Protein AF-A0A956BRS5-F1 (afdb_monomer)

pLDDT: mean 71.56, std 12.95, range [29.69, 87.5]

Mean predicted aligned error: 9.79 Å

Solvent-accessible surface area (backbone atoms only — not comparable to full-atom values): 7163 Å² total; per-residue (Å²): 57,69,38,59,48,20,31,73,18,66,62,52,74,45,74,56,54,104,68,84,83,77,91,55,53,52,46,76,49,80,50,80,46,80,27,51,0,24,36,7,65,61,34,29,14,3,28,9,30,34,45,33,44,35,31,86,61,16,36,22,38,36,58,29,36,39,41,29,33,13,6,33,7,63,56,22,38,13,6,30,20,72,25,32,40,39,27,4,40,37,13,37,38,52,20,42,38,38,35,23,13,2,37,16,37,24,31,15,5,32,9,44,38,39,38,36,27,6,63,75,32,61,48,44,77,77,38,52,79,46,57,33,32,5,50,30,50,77,48,85,41,54,20,52,52,36,50,82,44,81,41,65,52,56,75,86,76,76,86,78,126

Foldseek 3Di:
DEDLEFAAWDEDADDCAPPDDDDDQEAEDAEEAEFESAAHEHEEFGASEEYEAEDDHAEYEYAEEYAGEFYAYAHYETYEAPEYEFEGQQYEYNYEYHGETYAYQAEWYAYEEYETEYAAHATYHNHHYHWAFYAYRDHGHTYYTYYYHYYYNDDDDDPDD

Radius of gyration: 16.28 Å; Cα contacts (8 Å, |Δi|>4): 644; chains: 1; bounding box: 47×29×43 Å

Nearest PDB structures (foldseek):
  2ml1-assembly1_A  TM=1.793E-01  e=5.711E+00  Azotobacter vinelandii

Secondary structure (DSSP, 8-state):
--BSS--PPPPEEEE--SS-----SEEEE-SEEEEE---BSSS-PPP---EEEE-SSSEEEE-SEEEEEPPPBSSSPPPPB--EEEEESSEEE-SEEEEEPPPBSS-PPPB--EEEEESSS-EEE-S-EEEEPPPPSSS--PPPB--EEEEES--------

Sequence (161 aa):
GDGAIGGDGGAIVAPSGCSPSLVTTGIRVDGAIDIDGGDGTTGHGGDAGEFNLATLRGAASLAGSVTANGGASTSGTGGGFYGSVLMGTPATLSASVTASGGSSGADGGSADDVVVTSFGGSSTVTGTVTVTGGAGGTTPQNGSAGALRVDFGSTCIGSDR

Structure (mmCIF, N/CA/C/O backbone):
data_AF-A0A956BRS5-F1
#
_entry.id   AF-A0A956BRS5-F1
#
loop_
_atom_site.group_PDB
_atom_site.id
_atom_site.type_symbol
_atom_site.label_atom_id
_atom_site.label_alt_id
_atom_site.label_comp_id
_atom_site.label_asym_id
_atom_site.label_entity_id
_atom_site.label_seq_id
_atom_site.pdbx_PDB_ins_code
_atom_site.Cartn_x
_atom_site.Cartn_y
_atom_site.Cartn_z
_atom_site.occupancy
_atom_site.B_iso_or_equiv
_atom_site.auth_seq_id
_atom_site.auth_comp_id
_atom_site.auth_asym_id
_atom_site.auth_atom_id
_atom_site.pdbx_PDB_model_num
ATOM 1 N N . GLY A 1 1 ? -1.507 -2.592 -14.898 1.00 54.19 1 GLY A N 1
ATOM 2 C CA . GLY A 1 1 ? -1.678 -3.322 -16.174 1.00 54.19 1 GLY A CA 1
ATOM 3 C C . GLY A 1 1 ? -0.520 -3.009 -17.096 1.00 54.19 1 GLY A C 1
ATOM 4 O O . GLY A 1 1 ? -0.203 -1.839 -17.236 1.00 54.19 1 GLY A O 1
ATOM 5 N N . ASP A 1 2 ? 0.104 -4.018 -17.697 1.00 72.06 2 ASP A N 1
ATOM 6 C CA . ASP A 1 2 ? 1.426 -3.852 -18.323 1.00 72.06 2 ASP A CA 1
ATOM 7 C C . ASP A 1 2 ? 1.363 -3.313 -19.760 1.00 72.06 2 ASP A C 1
ATOM 9 O O . ASP A 1 2 ? 0.420 -3.592 -20.510 1.00 72.06 2 ASP A O 1
ATOM 13 N N . GLY A 1 3 ? 2.397 -2.584 -20.184 1.00 67.06 3 GLY A N 1
ATOM 14 C CA . GLY A 1 3 ? 2.481 -2.057 -21.543 1.00 67.06 3 GLY A CA 1
ATOM 15 C C . GLY A 1 3 ? 3.746 -1.257 -21.848 1.00 67.06 3 GLY A C 1
ATOM 16 O O . GLY A 1 3 ? 4.720 -1.247 -21.102 1.00 67.06 3 GLY A O 1
ATOM 17 N N . ALA A 1 4 ? 3.739 -0.542 -22.978 1.00 72.69 4 ALA A N 1
ATOM 18 C CA . ALA A 1 4 ? 4.809 0.410 -23.307 1.00 72.69 4 ALA A CA 1
ATOM 19 C C . ALA A 1 4 ? 4.913 1.541 -22.261 1.00 72.69 4 ALA A C 1
ATOM 21 O O . ALA A 1 4 ? 6.008 2.040 -21.974 1.00 72.69 4 ALA A O 1
ATOM 22 N N . ILE A 1 5 ? 3.757 1.892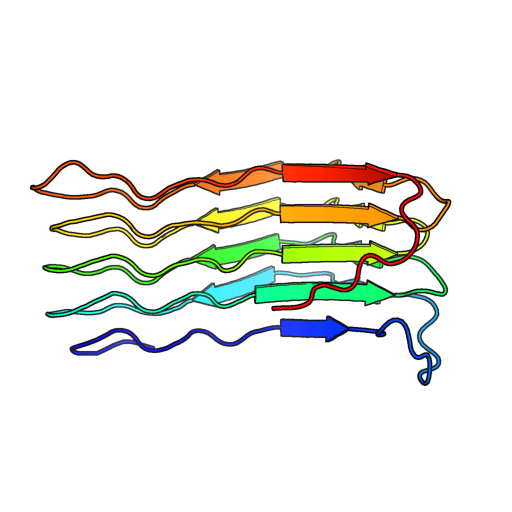 -21.692 1.00 67.81 5 ILE A N 1
ATOM 23 C CA . ILE A 1 5 ? 3.534 2.694 -20.491 1.00 67.81 5 ILE A CA 1
ATOM 24 C C . ILE A 1 5 ? 2.655 1.816 -19.587 1.00 67.81 5 ILE A C 1
ATOM 26 O O . ILE A 1 5 ? 1.690 1.233 -20.091 1.00 67.81 5 ILE A O 1
ATOM 30 N N . GLY A 1 6 ? 3.009 1.685 -18.309 1.00 63.34 6 GLY A N 1
ATOM 31 C CA . GLY A 1 6 ? 2.198 0.979 -17.320 1.00 63.34 6 GLY A CA 1
ATOM 32 C C . GLY A 1 6 ? 0.867 1.699 -17.101 1.00 63.34 6 GLY A C 1
ATOM 33 O O . GLY A 1 6 ? 0.791 2.923 -17.188 1.00 63.34 6 GLY A O 1
ATOM 34 N N . GLY A 1 7 ? -0.203 0.937 -16.908 1.00 56.28 7 GLY A N 1
ATOM 35 C CA . GLY A 1 7 ? -1.543 1.474 -16.665 1.00 56.28 7 GLY A CA 1
ATOM 36 C C . GLY A 1 7 ? -1.763 1.885 -15.211 1.00 56.28 7 GLY A C 1
ATOM 37 O O . GLY A 1 7 ? -0.941 1.620 -14.356 1.00 56.28 7 GLY A O 1
ATOM 38 N N . ASP A 1 8 ? -2.909 2.467 -14.892 1.00 59.47 8 ASP A N 1
ATOM 39 C CA . ASP A 1 8 ? -3.229 2.751 -13.493 1.00 59.47 8 ASP A CA 1
ATOM 40 C C . ASP A 1 8 ? -3.828 1.503 -12.826 1.00 59.47 8 ASP A C 1
ATOM 42 O O . ASP A 1 8 ? -4.747 0.858 -13.347 1.00 59.47 8 ASP A O 1
ATOM 46 N N . GLY A 1 9 ? -3.292 1.147 -11.667 1.00 58.00 9 GLY A N 1
ATOM 47 C CA . GLY A 1 9 ? -3.880 0.230 -10.704 1.00 58.00 9 GLY A CA 1
ATOM 48 C C . GLY A 1 9 ? -5.195 0.789 -10.157 1.00 58.00 9 GLY A C 1
ATOM 49 O O . GLY A 1 9 ? -5.422 1.999 -10.087 1.00 58.00 9 GLY A O 1
ATOM 50 N N . GLY A 1 10 ? -6.113 -0.107 -9.797 1.00 48.81 10 GLY A N 1
ATOM 51 C CA . GLY A 1 10 ? -7.414 0.285 -9.254 1.00 48.81 10 GLY A CA 1
ATOM 52 C C . GLY A 1 10 ? -7.306 0.856 -7.837 1.00 48.81 10 GLY A C 1
ATOM 53 O O . GLY A 1 10 ? -6.426 0.480 -7.076 1.00 48.81 10 GLY A O 1
ATOM 54 N N . ALA A 1 11 ? -8.248 1.714 -7.443 1.00 57.94 11 ALA A N 1
ATOM 55 C CA . ALA A 1 11 ? -8.382 2.148 -6.054 1.00 57.94 11 ALA A CA 1
ATOM 56 C C . ALA A 1 11 ? -9.479 1.343 -5.343 1.00 57.94 11 ALA A C 1
ATOM 58 O O . ALA A 1 11 ? -10.579 1.167 -5.875 1.00 57.94 11 ALA A O 1
ATOM 59 N N . ILE A 1 12 ? -9.210 0.897 -4.115 1.00 54.16 12 ILE A N 1
ATOM 60 C CA . ILE A 1 12 ? -10.249 0.374 -3.222 1.00 54.16 12 ILE A CA 1
ATOM 61 C C . ILE A 1 12 ? -10.591 1.491 -2.251 1.00 54.16 12 ILE A C 1
ATOM 63 O O . ILE A 1 12 ? -9.882 1.734 -1.276 1.00 54.16 12 ILE A O 1
ATOM 67 N N . VAL A 1 13 ? -11.697 2.172 -2.535 1.00 57.03 13 VAL A N 1
ATOM 68 C CA . VAL A 1 13 ? -12.198 3.265 -1.707 1.00 57.03 13 VAL A CA 1
ATOM 69 C C . VAL A 1 13 ? -13.521 2.826 -1.092 1.00 57.03 13 VAL A C 1
ATOM 71 O O . VAL A 1 13 ? -14.505 2.601 -1.796 1.00 57.03 13 VAL A O 1
ATOM 74 N N . ALA A 1 14 ? -13.563 2.738 0.233 1.00 54.47 14 ALA A N 1
ATOM 75 C CA . ALA A 1 14 ? -14.779 2.572 1.020 1.00 54.47 14 ALA A CA 1
ATOM 76 C C . ALA A 1 14 ? -14.991 3.812 1.911 1.00 54.47 14 ALA A C 1
ATOM 78 O O . ALA A 1 14 ? -14.792 3.729 3.128 1.00 54.47 14 ALA A O 1
ATOM 79 N N . PRO A 1 15 ? -15.361 4.979 1.338 1.00 53.28 15 PRO A N 1
ATOM 80 C CA . PRO A 1 15 ? -15.516 6.200 2.103 1.00 53.28 15 PRO A CA 1
ATOM 81 C C . PRO A 1 15 ? -16.955 6.332 2.619 1.00 53.28 15 PRO A C 1
ATOM 83 O O . PRO A 1 15 ? -17.904 6.420 1.840 1.00 53.28 15 PRO A O 1
ATOM 86 N N . SER A 1 16 ? -17.145 6.445 3.933 1.00 47.19 16 SER A N 1
ATOM 87 C CA . SER A 1 16 ? -18.299 7.177 4.462 1.00 47.19 16 SER A CA 1
ATOM 88 C C . SER A 1 16 ? -17.893 8.646 4.589 1.00 47.19 16 SER A C 1
ATOM 90 O O . SER A 1 16 ? -17.309 9.035 5.599 1.00 47.19 16 SER A O 1
ATOM 92 N N . GLY A 1 17 ? -18.109 9.455 3.549 1.00 45.53 17 GLY A N 1
ATOM 93 C CA . GLY A 1 17 ? -17.745 10.877 3.586 1.00 45.53 17 GLY A CA 1
ATOM 94 C C . GLY A 1 17 ? -18.347 11.619 4.790 1.00 45.53 17 GLY A C 1
ATOM 95 O O . GLY A 1 17 ? -19.321 11.165 5.394 1.00 45.53 17 GLY A O 1
ATOM 96 N N . CYS A 1 18 ? -17.832 12.814 5.101 1.00 44.16 18 CYS A N 1
ATOM 97 C CA . CYS A 1 18 ? -18.361 13.702 6.154 1.00 44.16 18 CYS A CA 1
ATOM 98 C C . CYS A 1 18 ? -19.748 14.314 5.806 1.00 44.16 18 CYS A C 1
ATOM 100 O O . CYS A 1 18 ? -20.167 15.307 6.391 1.00 44.16 18 CYS A O 1
ATOM 102 N N . SER A 1 19 ? -20.478 13.710 4.863 1.00 41.56 19 SER A N 1
ATOM 103 C CA . SER A 1 19 ? -21.911 13.891 4.614 1.00 41.56 19 SER A CA 1
ATOM 104 C C . SER A 1 19 ? -22.567 12.508 4.680 1.00 41.56 19 SER A C 1
ATOM 106 O O . SER A 1 19 ? -22.518 11.752 3.707 1.00 41.56 19 SER A O 1
ATOM 108 N N . PRO A 1 20 ? -23.116 12.106 5.839 1.00 38.66 20 PRO A N 1
ATOM 109 C CA . PRO A 1 20 ? -23.501 10.729 6.064 1.00 38.66 20 PRO A CA 1
ATOM 110 C C . PRO A 1 20 ? -24.831 10.434 5.377 1.00 38.66 20 PRO A C 1
ATOM 112 O O . PRO A 1 20 ? -25.893 10.855 5.826 1.00 38.66 20 PRO A O 1
ATOM 115 N N . SER A 1 21 ? -24.794 9.576 4.371 1.00 42.59 21 SER A N 1
ATOM 116 C CA . SER A 1 21 ? -25.827 8.557 4.269 1.00 42.59 21 SER A CA 1
ATOM 117 C C . SER A 1 21 ? -25.178 7.263 3.824 1.00 42.59 21 SER A C 1
ATOM 119 O O . SER A 1 21 ? -24.905 7.092 2.645 1.00 42.59 21 SER A O 1
ATOM 121 N N . LEU A 1 22 ? -24.856 6.406 4.799 1.00 39.38 22 LEU A N 1
ATOM 122 C CA . LEU A 1 22 ? -25.015 4.949 4.751 1.00 39.38 22 LEU A CA 1
ATOM 123 C C . LEU A 1 22 ? -24.712 4.344 6.136 1.00 39.38 22 LEU A C 1
ATOM 125 O O . LEU A 1 22 ? -24.038 4.924 6.990 1.00 39.38 22 LEU A O 1
ATOM 129 N N . VAL A 1 23 ? -25.340 3.207 6.395 1.00 50.88 23 VAL A N 1
ATOM 130 C CA . VAL A 1 23 ? -25.680 2.613 7.700 1.00 50.88 23 VAL A CA 1
ATOM 131 C C . VAL A 1 23 ? -24.528 1.762 8.266 1.00 50.88 23 VAL A C 1
ATOM 133 O O . VAL A 1 23 ? -24.730 0.885 9.098 1.00 50.88 23 VAL A O 1
ATOM 136 N N . THR A 1 24 ? -23.301 1.990 7.798 1.00 55.09 24 THR A N 1
ATOM 137 C CA . THR A 1 24 ? -22.161 1.125 8.105 1.00 55.09 24 THR A CA 1
ATOM 138 C C . THR A 1 24 ? -21.616 1.450 9.494 1.00 55.09 24 THR A C 1
ATOM 140 O O . THR A 1 24 ? -21.011 2.495 9.716 1.00 55.09 24 THR A O 1
ATOM 143 N N . THR A 1 25 ? -21.866 0.556 10.449 1.00 65.75 25 THR A N 1
ATOM 144 C CA . THR A 1 25 ? -21.417 0.652 11.850 1.00 65.75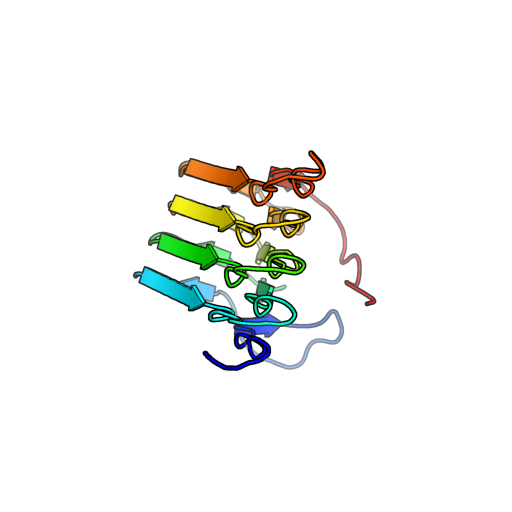 25 THR A CA 1
ATOM 145 C C . THR A 1 25 ? -20.024 0.056 12.070 1.00 65.75 25 THR A C 1
ATOM 147 O O . THR A 1 25 ? -19.568 -0.054 13.203 1.00 65.75 25 THR A O 1
ATOM 150 N N . GLY A 1 26 ? -19.344 -0.365 11.004 1.00 71.62 26 GLY A N 1
ATOM 151 C CA . GLY A 1 26 ? -17.978 -0.869 11.059 1.00 71.62 26 GLY A CA 1
ATOM 152 C C . GLY A 1 26 ? -17.519 -1.468 9.733 1.00 71.62 26 GLY A C 1
ATOM 153 O O . GLY A 1 26 ? -18.338 -1.931 8.941 1.00 71.62 26 GLY A O 1
ATOM 154 N N . ILE A 1 27 ? -16.210 -1.449 9.499 1.00 72.69 27 ILE A N 1
ATOM 155 C CA . ILE A 1 27 ? -15.556 -2.050 8.334 1.00 72.69 27 ILE A CA 1
ATOM 156 C C . ILE A 1 27 ? -14.505 -3.027 8.846 1.00 72.69 27 ILE A C 1
ATOM 158 O O . ILE A 1 27 ? -13.677 -2.684 9.693 1.00 72.69 27 ILE A O 1
ATOM 162 N N . ARG A 1 28 ? -14.540 -4.254 8.331 1.00 81.25 28 ARG A N 1
ATOM 163 C CA . ARG A 1 28 ? -13.533 -5.270 8.610 1.00 81.25 28 ARG A CA 1
ATOM 164 C C . ARG A 1 28 ? -13.031 -5.848 7.301 1.00 81.25 28 ARG A C 1
ATOM 166 O O . ARG A 1 28 ? -13.825 -6.340 6.505 1.00 81.25 28 ARG A O 1
ATOM 173 N N . VAL A 1 29 ? -11.721 -5.782 7.108 1.00 78.31 29 VAL A N 1
ATOM 174 C CA . VAL A 1 29 ? -11.029 -6.448 6.009 1.00 78.31 29 VAL A CA 1
ATOM 175 C C . VAL A 1 29 ? -10.117 -7.513 6.601 1.00 78.31 29 VAL A C 1
ATOM 177 O O . VAL A 1 29 ? -9.146 -7.220 7.305 1.00 78.31 29 VAL A O 1
ATOM 180 N N . ASP A 1 30 ? -10.471 -8.756 6.295 1.00 79.06 30 ASP A N 1
ATOM 181 C CA . ASP A 1 30 ? -9.689 -9.950 6.577 1.00 79.06 30 ASP A CA 1
ATOM 182 C C . ASP A 1 30 ? -9.234 -10.544 5.241 1.00 79.06 30 ASP A C 1
ATOM 184 O O . ASP A 1 30 ? -10.049 -10.728 4.337 1.00 79.06 30 ASP A O 1
ATOM 188 N N . GLY A 1 31 ? -7.944 -10.854 5.118 1.00 80.31 31 GLY A N 1
ATOM 189 C CA . GLY A 1 31 ? -7.369 -11.446 3.907 1.00 80.31 31 GLY A CA 1
ATOM 190 C C . GLY A 1 31 ? -6.313 -10.578 3.225 1.00 80.31 31 GLY A C 1
ATOM 191 O O . GLY A 1 31 ? -5.903 -9.544 3.749 1.00 80.31 31 GLY A O 1
ATOM 192 N N . ALA A 1 32 ? -5.836 -11.047 2.076 1.00 84.81 32 ALA A N 1
ATOM 193 C CA . ALA A 1 32 ? -4.808 -10.371 1.298 1.00 84.81 32 ALA A CA 1
ATOM 194 C C . ALA A 1 32 ? -5.443 -9.488 0.218 1.00 84.81 32 ALA A C 1
ATOM 196 O O . ALA A 1 32 ? -6.306 -9.944 -0.532 1.00 84.81 32 ALA A O 1
ATOM 197 N N . ILE A 1 33 ? -4.994 -8.240 0.147 1.00 78.75 33 ILE A N 1
ATOM 198 C CA . ILE A 1 33 ? -5.284 -7.294 -0.927 1.00 78.75 33 ILE A CA 1
ATOM 199 C C . ILE A 1 33 ? -3.968 -7.001 -1.632 1.00 78.75 33 ILE A C 1
ATOM 201 O O . ILE A 1 33 ? -2.984 -6.666 -0.974 1.00 78.75 33 ILE A O 1
ATOM 205 N N . ASP A 1 34 ? -3.976 -7.118 -2.953 1.00 81.88 34 ASP A N 1
ATOM 206 C CA . ASP A 1 34 ? -2.846 -6.788 -3.812 1.00 81.88 34 ASP A CA 1
ATOM 207 C C . ASP A 1 34 ? -3.304 -5.767 -4.853 1.00 81.88 34 ASP A C 1
ATOM 209 O O . ASP A 1 34 ? -4.344 -5.956 -5.495 1.00 81.88 34 ASP A O 1
ATOM 213 N N . ILE A 1 35 ? -2.570 -4.664 -4.959 1.00 76.00 35 ILE A N 1
ATOM 214 C CA . ILE A 1 35 ? -2.832 -3.586 -5.903 1.00 76.00 35 ILE A CA 1
ATOM 215 C C . ILE A 1 35 ? -1.549 -3.307 -6.674 1.00 76.00 35 ILE A C 1
ATOM 217 O O . ILE A 1 35 ? -0.537 -2.897 -6.108 1.00 76.00 35 ILE A O 1
ATOM 221 N N . ASP A 1 36 ? -1.613 -3.527 -7.979 1.00 78.44 36 ASP A N 1
ATOM 222 C CA . ASP A 1 36 ? -0.466 -3.427 -8.866 1.00 78.44 36 ASP A CA 1
ATOM 223 C C . ASP A 1 36 ? -0.744 -2.399 -9.963 1.00 78.44 36 ASP A C 1
ATOM 225 O O . ASP A 1 36 ? -1.726 -2.505 -10.711 1.00 78.44 36 ASP A O 1
ATOM 229 N N . GLY A 1 37 ? 0.127 -1.395 -10.049 1.00 75.94 37 GLY A N 1
ATOM 230 C CA . GLY A 1 37 ? 0.115 -0.436 -11.146 1.00 75.94 37 GLY A CA 1
ATOM 231 C C . GLY A 1 37 ? 0.504 -1.078 -12.482 1.00 75.94 37 GLY A C 1
ATOM 232 O O . GLY A 1 37 ? -0.025 -0.737 -13.534 1.00 75.94 37 GLY A O 1
ATOM 233 N N . GLY A 1 38 ? 1.307 -2.135 -12.470 1.00 79.06 38 GLY A N 1
ATOM 234 C CA . GLY A 1 38 ? 1.777 -2.854 -13.650 1.00 79.06 38 GLY A CA 1
ATOM 235 C C . GLY A 1 38 ? 2.840 -2.110 -14.452 1.00 79.06 38 GLY A C 1
ATOM 236 O O . GLY A 1 38 ? 2.982 -0.886 -14.410 1.00 79.06 38 GLY A O 1
ATOM 237 N N . ASP A 1 39 ? 3.611 -2.879 -15.202 1.00 82.12 39 ASP A N 1
ATOM 238 C CA . ASP A 1 39 ? 4.934 -2.467 -15.655 1.00 82.12 39 ASP A CA 1
ATOM 239 C C . ASP A 1 39 ? 4.920 -1.724 -17.000 1.00 82.12 39 ASP A C 1
ATOM 241 O O . ASP A 1 39 ? 4.139 -2.012 -17.911 1.00 82.12 39 ASP A O 1
ATOM 245 N N . GLY A 1 40 ? 5.842 -0.770 -17.140 1.00 75.88 40 GLY A N 1
ATOM 246 C CA .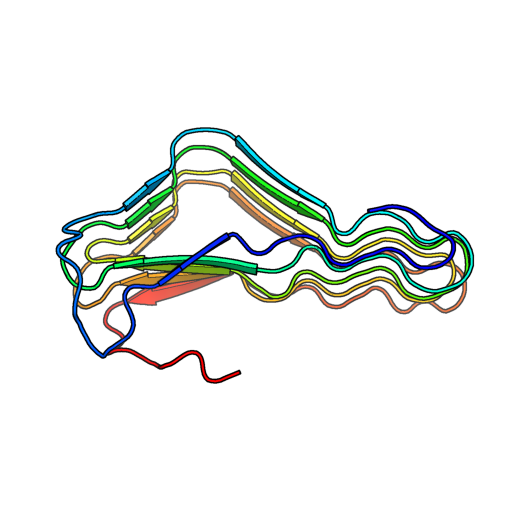 GLY A 1 40 ? 6.128 -0.038 -18.369 1.00 75.88 40 GLY A CA 1
ATOM 247 C C . GLY A 1 40 ? 7.456 -0.463 -19.003 1.00 75.88 40 GLY A C 1
ATOM 248 O O . GLY A 1 40 ? 8.483 -0.533 -18.337 1.00 75.88 40 GLY A O 1
ATOM 249 N N . THR A 1 41 ? 7.501 -0.689 -20.316 1.00 70.81 41 THR A N 1
ATOM 250 C CA . THR A 1 41 ? 8.754 -1.107 -20.988 1.00 70.81 41 THR A CA 1
ATOM 251 C C . THR A 1 41 ? 9.542 0.027 -21.645 1.00 70.81 41 THR A C 1
ATOM 253 O O . THR A 1 41 ? 10.676 -0.175 -22.071 1.00 70.81 41 THR A O 1
ATOM 256 N N . THR A 1 42 ? 8.953 1.210 -21.830 1.00 65.50 42 THR A N 1
ATOM 257 C CA . THR A 1 42 ? 9.627 2.314 -22.552 1.00 65.50 42 THR A CA 1
ATOM 258 C C . THR A 1 42 ? 9.334 3.710 -22.008 1.00 65.50 42 THR A C 1
ATOM 260 O O . THR A 1 42 ? 10.092 4.637 -22.289 1.00 65.50 42 THR A O 1
ATOM 263 N N . GLY A 1 43 ? 8.253 3.870 -21.242 1.00 67.88 43 GLY A N 1
ATOM 264 C CA . GLY A 1 43 ? 7.851 5.129 -20.618 1.00 67.88 43 GLY A CA 1
ATOM 265 C C . GLY A 1 43 ? 7.909 5.035 -19.100 1.00 67.88 43 GLY A C 1
ATOM 266 O O . GLY A 1 43 ? 8.987 4.976 -18.515 1.00 67.88 43 GLY A O 1
ATOM 267 N N . HIS A 1 44 ? 6.752 5.017 -18.451 1.00 70.88 44 HIS A N 1
ATOM 268 C CA . HIS A 1 44 ? 6.640 5.002 -16.992 1.00 70.88 44 HIS A CA 1
ATOM 269 C C . HIS A 1 44 ? 5.943 3.730 -16.523 1.00 70.88 44 HIS A C 1
ATOM 271 O O . HIS A 1 44 ? 5.175 3.146 -17.289 1.00 70.88 44 HIS A O 1
ATOM 277 N N . GLY A 1 45 ? 6.252 3.289 -15.309 1.00 77.88 45 GLY A N 1
ATOM 278 C CA . GLY A 1 45 ? 5.491 2.246 -14.640 1.00 77.88 45 GLY A CA 1
ATOM 279 C C . GLY A 1 45 ? 4.163 2.799 -14.133 1.00 77.88 45 GLY A C 1
ATOM 280 O O . GLY A 1 45 ? 4.026 4.006 -13.946 1.00 77.88 45 GLY A O 1
ATOM 281 N N . GLY A 1 46 ? 3.184 1.921 -13.971 1.00 77.31 46 GLY A N 1
ATOM 282 C CA . GLY A 1 46 ? 1.820 2.275 -13.612 1.00 77.31 46 GLY A CA 1
ATOM 283 C C . GLY A 1 46 ? 1.626 2.583 -12.133 1.00 77.31 46 GLY A C 1
ATOM 284 O O . GLY A 1 46 ? 2.350 2.057 -11.294 1.00 77.31 46 GLY A O 1
ATOM 285 N N . ASP A 1 47 ? 0.639 3.389 -11.765 1.00 79.19 47 ASP A N 1
ATOM 286 C CA . ASP A 1 47 ? 0.424 3.742 -10.358 1.00 79.19 47 ASP A CA 1
ATOM 287 C C . ASP A 1 47 ? -0.432 2.708 -9.624 1.00 79.19 47 ASP A C 1
ATOM 289 O O . ASP A 1 47 ? -1.472 2.306 -10.116 1.00 79.19 47 ASP A O 1
ATOM 293 N N . ALA A 1 48 ? -0.076 2.317 -8.404 1.00 66.12 48 ALA A N 1
ATOM 294 C CA . ALA A 1 48 ? -0.822 1.346 -7.598 1.00 66.12 48 ALA A CA 1
ATOM 295 C C . ALA A 1 48 ? -2.158 1.874 -7.036 1.00 66.12 48 ALA A C 1
ATOM 297 O O . ALA A 1 48 ? -2.834 1.156 -6.311 1.00 66.12 48 ALA A O 1
ATOM 298 N N . GLY A 1 49 ? -2.547 3.124 -7.294 1.00 67.75 49 GLY A N 1
ATOM 299 C CA . GLY A 1 49 ? -3.782 3.697 -6.744 1.00 67.75 49 GLY A CA 1
ATOM 300 C C . GLY A 1 49 ? -3.752 3.937 -5.221 1.00 67.75 49 GLY A C 1
ATOM 301 O O . GLY A 1 49 ? -2.691 4.111 -4.619 1.00 67.75 49 GLY A O 1
ATOM 302 N N . GLU A 1 50 ? -4.943 4.000 -4.606 1.00 70.31 50 GLU A N 1
ATOM 303 C CA . GLU A 1 50 ? -5.169 4.300 -3.178 1.00 70.31 50 GLU A CA 1
ATOM 304 C C . GLU A 1 50 ? -5.978 3.183 -2.492 1.00 70.31 50 GLU A C 1
ATOM 306 O O . GLU A 1 50 ? -6.899 2.603 -3.081 1.00 70.31 50 GLU A O 1
ATOM 311 N N . PHE A 1 51 ? -5.682 2.929 -1.212 1.00 72.25 51 PHE A N 1
ATOM 312 C CA . PHE A 1 51 ? -6.475 2.055 -0.341 1.00 72.25 51 PHE A CA 1
ATOM 313 C C . PHE A 1 51 ? -7.089 2.839 0.828 1.00 72.25 5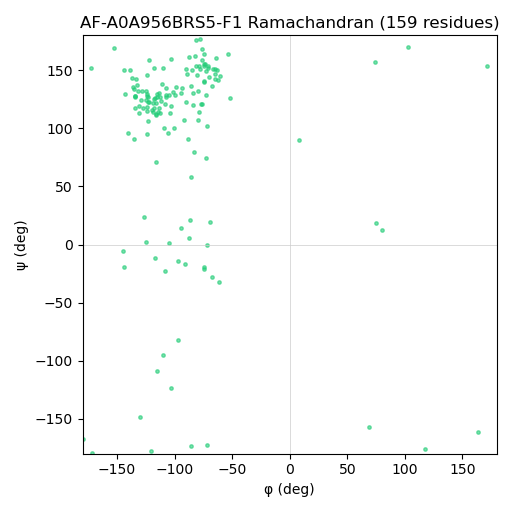1 PHE A C 1
ATOM 315 O O . PHE A 1 51 ? -6.380 3.27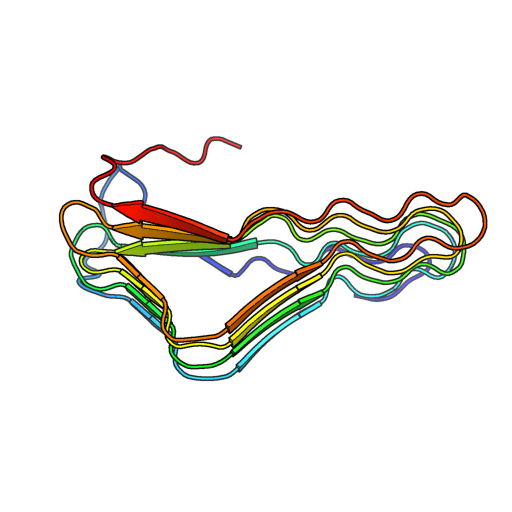8 1.732 1.00 72.25 51 PHE A O 1
ATOM 322 N N . ASN A 1 52 ? -8.414 2.999 0.850 1.00 73.44 52 ASN A N 1
ATOM 323 C CA . ASN A 1 52 ? -9.099 3.827 1.845 1.00 73.44 52 ASN A CA 1
ATOM 324 C C . ASN A 1 52 ? -10.280 3.093 2.494 1.00 73.44 52 ASN A C 1
ATOM 326 O O . ASN A 1 52 ? -11.241 2.712 1.823 1.00 73.44 52 ASN A O 1
ATOM 330 N N . LEU A 1 53 ? -10.222 2.915 3.814 1.00 70.56 53 LEU A N 1
ATOM 331 C CA . LEU A 1 53 ? -11.292 2.382 4.654 1.00 70.56 53 LEU A CA 1
ATOM 332 C C . LEU A 1 53 ? -11.724 3.464 5.632 1.00 70.56 53 LEU A C 1
ATOM 334 O O . LEU A 1 53 ? -10.987 3.754 6.570 1.00 70.56 53 LEU A O 1
ATOM 338 N N . ALA A 1 54 ? -12.936 3.995 5.499 1.00 70.81 54 ALA A N 1
ATOM 339 C CA . ALA A 1 54 ? -13.421 5.021 6.413 1.00 70.81 54 ALA A CA 1
ATOM 340 C C . ALA A 1 54 ? -14.851 4.762 6.897 1.00 70.81 54 ALA A C 1
ATOM 342 O O . ALA A 1 54 ? -15.778 4.608 6.103 1.00 70.81 54 ALA A O 1
ATOM 343 N N . THR A 1 55 ? -15.040 4.783 8.218 1.00 64.50 55 THR A N 1
ATOM 344 C CA . THR A 1 55 ? -16.347 4.762 8.886 1.00 64.50 55 THR A CA 1
ATOM 345 C C . THR A 1 55 ? -16.425 5.826 9.981 1.00 64.50 55 THR A C 1
ATOM 347 O O . THR A 1 55 ? -15.502 6.013 10.770 1.00 64.50 55 THR A O 1
ATOM 350 N N . LEU A 1 56 ? -17.565 6.516 10.053 1.00 66.06 56 LEU A N 1
ATOM 351 C CA . LEU A 1 56 ? -17.854 7.522 11.083 1.00 66.06 56 LEU A CA 1
ATOM 352 C C . LEU A 1 56 ? -18.555 6.953 12.327 1.00 66.06 56 LEU A C 1
ATOM 354 O O . LEU A 1 56 ? -18.626 7.629 13.351 1.00 66.06 56 LEU A O 1
ATOM 358 N N . ARG A 1 57 ? -19.139 5.749 12.244 1.00 67.62 57 ARG A N 1
ATOM 359 C CA . ARG A 1 57 ? -20.072 5.215 13.261 1.00 67.62 57 ARG A CA 1
ATOM 360 C C . ARG A 1 57 ? -19.693 3.839 13.805 1.00 67.62 57 ARG A C 1
ATOM 362 O O . ARG A 1 57 ? -20.552 3.125 14.317 1.00 67.62 57 ARG A O 1
ATOM 369 N N . GLY A 1 58 ? -18.417 3.485 13.725 1.00 73.62 58 GLY A N 1
ATOM 370 C CA . GLY A 1 58 ? -17.872 2.374 14.492 1.00 73.62 58 GLY A CA 1
ATOM 371 C C . GLY A 1 58 ? -16.529 1.898 13.976 1.00 73.62 58 GLY A C 1
ATOM 372 O O . GLY A 1 58 ? -15.825 2.632 13.284 1.00 73.62 58 GLY A O 1
ATOM 373 N N . ALA A 1 59 ? -16.154 0.681 14.357 1.00 81.94 59 ALA A N 1
ATOM 374 C CA . ALA A 1 59 ? -14.780 0.228 14.228 1.00 81.94 59 ALA A CA 1
ATOM 375 C C . ALA A 1 59 ? -14.342 0.064 12.765 1.00 81.94 59 ALA A C 1
ATOM 377 O O . ALA A 1 59 ? -15.062 -0.530 11.961 1.00 81.94 59 ALA A O 1
ATOM 378 N N . ALA A 1 60 ? -13.135 0.521 12.442 1.00 81.69 60 ALA A N 1
ATOM 379 C CA . ALA A 1 60 ? -12.445 0.155 11.211 1.00 81.69 60 ALA A CA 1
ATOM 380 C C . ALA A 1 60 ? -11.288 -0.773 11.568 1.00 81.69 60 ALA A C 1
ATOM 382 O O . ALA A 1 60 ? -10.421 -0.402 12.358 1.00 81.69 60 ALA A O 1
ATOM 383 N N . SER A 1 61 ? -11.284 -1.986 11.023 1.00 85.50 61 SER A N 1
ATOM 384 C CA . SER A 1 61 ? -10.254 -2.981 11.315 1.00 85.50 61 SER A CA 1
ATOM 385 C C . SER A 1 61 ? -9.688 -3.613 10.050 1.00 85.50 61 SER A C 1
ATOM 387 O O . SER A 1 61 ? -10.434 -4.060 9.178 1.00 85.50 61 SER A O 1
ATOM 389 N N . LEU A 1 62 ? -8.361 -3.667 9.982 1.00 83.31 62 LEU A N 1
ATOM 390 C CA . LEU A 1 62 ? -7.606 -4.343 8.934 1.00 83.31 62 LEU A CA 1
ATOM 391 C C . LEU A 1 62 ? -6.674 -5.364 9.587 1.00 83.31 62 LEU A C 1
ATOM 393 O O . LEU A 1 62 ? -5.773 -4.979 10.334 1.00 83.31 62 LEU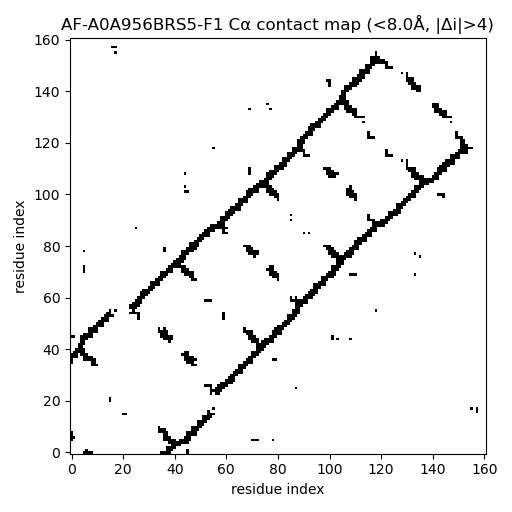 A O 1
ATOM 397 N N . ALA A 1 63 ? -6.900 -6.652 9.321 1.00 83.56 63 ALA A N 1
ATOM 398 C CA . ALA A 1 63 ? -6.206 -7.744 10.012 1.00 83.56 63 ALA A CA 1
ATOM 399 C C . ALA A 1 63 ? -5.484 -8.749 9.098 1.00 83.56 63 ALA A C 1
ATOM 401 O O . ALA A 1 63 ? -4.907 -9.706 9.606 1.00 83.56 63 ALA A O 1
ATOM 402 N N . GLY A 1 64 ? -5.496 -8.540 7.779 1.00 82.69 64 GLY A N 1
ATOM 403 C CA . GLY A 1 64 ? -4.803 -9.390 6.807 1.00 82.69 64 GLY A CA 1
ATOM 404 C C . GLY A 1 64 ? -3.495 -8.795 6.276 1.00 82.69 64 GLY A C 1
ATOM 405 O O . GLY A 1 64 ? -2.598 -8.474 7.052 1.00 82.69 64 GLY A O 1
ATOM 406 N N . SER A 1 65 ? -3.374 -8.652 4.958 1.00 84.44 65 SER A N 1
ATOM 407 C CA . SER A 1 65 ? -2.232 -7.993 4.320 1.00 84.44 65 SER A CA 1
ATOM 408 C C . SER A 1 65 ? -2.689 -7.074 3.197 1.00 84.44 65 SER A C 1
ATOM 410 O O . SER A 1 65 ? -3.629 -7.397 2.476 1.00 84.44 65 SER A O 1
ATOM 412 N N . VAL A 1 66 ? -2.016 -5.939 3.042 1.00 81.81 66 VAL A N 1
ATOM 413 C CA . VAL A 1 66 ? -2.192 -5.051 1.890 1.00 81.81 66 VAL A CA 1
ATOM 414 C C . VAL A 1 66 ? -0.834 -4.849 1.254 1.00 81.81 66 VAL A C 1
ATOM 416 O O . VAL A 1 66 ? 0.103 -4.416 1.924 1.00 81.81 66 VAL A O 1
ATOM 419 N N . THR A 1 67 ? -0.743 -5.157 -0.027 1.00 83.62 67 THR A N 1
ATOM 420 C CA . THR A 1 67 ? 0.416 -4.859 -0.854 1.00 83.62 67 THR A CA 1
ATOM 421 C C . THR A 1 67 ? -0.042 -3.926 -1.961 1.00 83.62 67 THR A C 1
ATOM 423 O O . THR A 1 67 ? -1.019 -4.208 -2.644 1.00 83.62 67 THR A O 1
ATOM 426 N N . ALA A 1 68 ? 0.618 -2.780 -2.080 1.00 80.19 68 ALA A N 1
ATOM 427 C CA . ALA A 1 68 ? 0.381 -1.816 -3.137 1.00 80.19 68 ALA A CA 1
ATOM 428 C C . ALA A 1 68 ? 1.729 -1.437 -3.748 1.00 80.19 68 ALA A C 1
ATOM 430 O O . ALA A 1 68 ? 2.572 -0.850 -3.065 1.00 80.19 68 ALA A O 1
ATOM 431 N N . ASN A 1 69 ? 1.941 -1.808 -5.007 1.00 82.75 69 ASN A N 1
ATOM 432 C CA . ASN A 1 69 ? 3.214 -1.632 -5.695 1.00 82.75 69 ASN A CA 1
ATOM 433 C C . ASN A 1 69 ? 3.019 -0.807 -6.960 1.00 82.75 69 ASN A C 1
ATOM 435 O O . ASN A 1 69 ? 2.237 -1.165 -7.844 1.00 82.75 69 ASN A O 1
ATOM 439 N N . GLY A 1 70 ? 3.740 0.308 -7.040 1.00 80.12 70 GLY A N 1
ATOM 440 C CA . GLY A 1 70 ? 3.908 1.022 -8.291 1.00 80.12 70 GLY A CA 1
ATOM 441 C C . GLY A 1 70 ? 4.627 0.132 -9.301 1.00 80.12 70 GLY A C 1
ATOM 442 O O . GLY A 1 70 ? 5.546 -0.612 -8.955 1.00 80.12 70 GLY A O 1
ATOM 443 N N . GLY A 1 71 ? 4.214 0.220 -10.555 1.00 81.50 71 GLY A N 1
ATOM 444 C CA . GLY A 1 71 ? 4.776 -0.537 -11.656 1.00 81.50 71 GLY A CA 1
ATOM 445 C C . GLY A 1 71 ? 6.222 -0.157 -11.933 1.0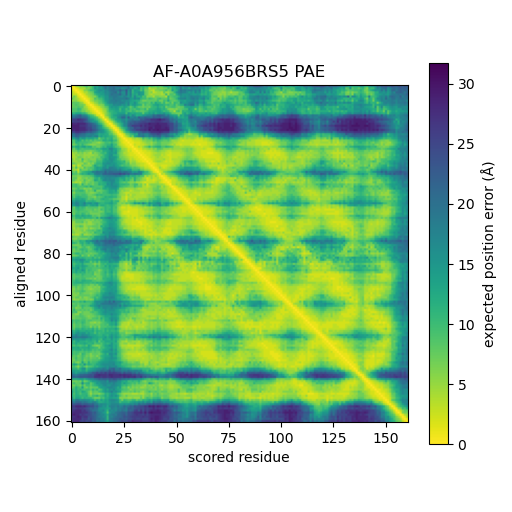0 81.50 71 GLY A C 1
ATOM 446 O O . GLY A 1 71 ? 6.631 0.998 -11.778 1.00 81.50 71 GLY A O 1
ATOM 447 N N . ALA A 1 72 ? 7.019 -1.118 -12.369 1.00 83.62 72 ALA A N 1
ATOM 448 C CA . ALA A 1 72 ? 8.394 -0.882 -12.763 1.00 83.62 72 ALA A CA 1
ATOM 449 C C . ALA A 1 72 ? 8.486 -0.216 -14.148 1.00 83.62 72 ALA A C 1
ATOM 451 O O . ALA A 1 72 ? 7.575 -0.316 -14.970 1.00 83.62 72 ALA A O 1
ATOM 452 N N . SER A 1 73 ? 9.613 0.444 -14.433 1.00 78.62 73 SER A N 1
ATOM 453 C CA . SER A 1 73 ? 9.954 0.898 -15.787 1.00 78.62 73 SER A CA 1
ATOM 454 C C . SER A 1 73 ? 11.398 0.612 -16.167 1.00 78.62 73 SER A C 1
ATOM 456 O O . SER A 1 73 ? 12.331 0.938 -15.445 1.00 78.62 73 SER A O 1
ATOM 458 N N . THR A 1 74 ? 11.644 0.076 -17.357 1.00 73.31 74 THR A N 1
ATOM 459 C CA . THR A 1 74 ? 13.023 -0.192 -17.797 1.00 73.31 74 THR A CA 1
ATOM 460 C C . THR A 1 74 ? 13.804 1.060 -18.208 1.00 73.31 74 THR A C 1
ATOM 462 O O . THR A 1 74 ? 15.032 1.015 -18.215 1.00 73.31 74 THR A O 1
ATOM 465 N N . SER A 1 75 ? 13.141 2.170 -18.558 1.00 64.62 75 SER A N 1
ATOM 466 C CA . SER A 1 75 ? 13.820 3.352 -19.129 1.00 64.62 75 SER A CA 1
ATOM 467 C C . SER A 1 75 ? 13.260 4.726 -18.745 1.00 64.62 75 SER A C 1
ATOM 469 O O . SER A 1 75 ? 13.861 5.727 -19.126 1.00 64.62 75 SER A O 1
ATOM 471 N N . GLY A 1 76 ? 12.145 4.809 -18.017 1.00 64.62 76 GLY A N 1
ATOM 472 C CA . GLY A 1 76 ? 11.618 6.074 -17.476 1.00 64.62 76 GLY A CA 1
ATOM 473 C C . GLY A 1 76 ? 11.299 5.942 -15.992 1.00 64.62 76 GLY A C 1
ATOM 474 O O . GLY A 1 76 ? 12.002 5.214 -15.316 1.00 64.62 76 GLY A O 1
ATOM 475 N N . THR A 1 77 ? 10.305 6.651 -15.460 1.00 70.62 77 THR A N 1
ATOM 476 C CA . THR A 1 77 ? 9.998 6.666 -14.015 1.00 70.62 77 THR A CA 1
ATOM 477 C C . THR A 1 77 ? 9.195 5.442 -13.557 1.00 70.62 77 THR A C 1
ATOM 479 O O . THR A 1 77 ? 8.363 4.937 -14.311 1.00 70.62 77 THR A O 1
ATOM 482 N N . GLY A 1 78 ? 9.426 4.950 -12.339 1.00 65.25 78 GLY A N 1
ATOM 483 C CA . GLY A 1 78 ? 8.552 3.944 -11.721 1.00 65.25 78 GLY A CA 1
ATOM 484 C C . GLY A 1 78 ? 7.225 4.546 -11.245 1.00 65.25 78 GLY A C 1
ATOM 485 O O . GLY A 1 78 ? 7.164 5.737 -10.949 1.00 65.25 78 GLY A O 1
ATOM 486 N N . GLY A 1 79 ? 6.169 3.740 -11.174 1.00 63.56 79 GLY A N 1
ATOM 487 C CA . GLY A 1 79 ? 4.841 4.201 -10.766 1.00 63.56 79 GLY A CA 1
ATOM 488 C C . GLY A 1 79 ? 4.713 4.459 -9.265 1.00 63.56 79 GLY A C 1
ATOM 489 O O . GLY A 1 79 ? 5.559 4.046 -8.471 1.00 63.56 79 GLY A O 1
ATOM 490 N N . GLY A 1 80 ? 3.672 5.169 -8.861 1.00 66.69 80 GLY A N 1
ATOM 491 C CA . GLY A 1 80 ? 3.469 5.642 -7.500 1.00 66.69 80 GLY A CA 1
ATOM 492 C C . GLY A 1 80 ? 2.450 4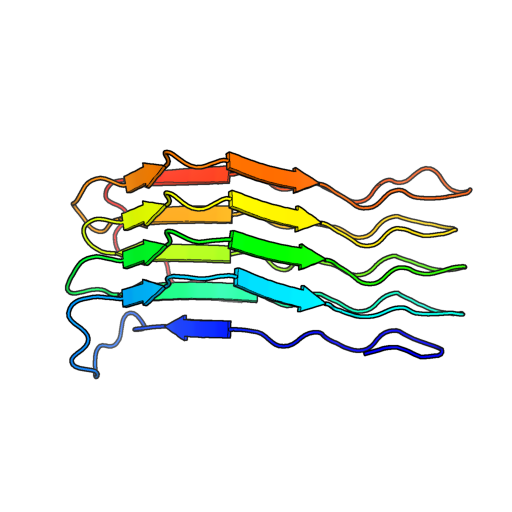.846 -6.689 1.00 66.69 80 GLY A C 1
ATOM 493 O O . GLY A 1 80 ? 1.565 4.190 -7.229 1.00 66.69 80 GLY A O 1
ATOM 494 N N . PHE A 1 81 ? 2.539 4.957 -5.367 1.00 70.06 81 PHE A N 1
ATOM 495 C CA . PHE A 1 81 ? 1.447 4.642 -4.449 1.00 70.06 81 PHE A CA 1
ATOM 496 C C . PHE A 1 81 ? 0.890 5.942 -3.876 1.00 70.06 81 PHE A C 1
ATOM 498 O O . PHE A 1 81 ? 1.638 6.736 -3.312 1.00 70.06 81 PHE A O 1
ATOM 505 N N . TYR A 1 82 ? -0.421 6.136 -3.984 1.00 67.88 82 TYR A N 1
ATOM 506 C CA . TYR A 1 82 ? -1.092 7.412 -3.719 1.00 67.88 82 TYR A CA 1
ATOM 507 C C . TYR A 1 82 ? -1.638 7.561 -2.294 1.00 67.88 82 TYR A C 1
ATOM 509 O O . TYR A 1 82 ? -2.443 8.457 -2.017 1.00 67.88 82 TYR A O 1
ATOM 517 N N . GLY A 1 83 ? -1.194 6.683 -1.396 1.00 63.69 83 GLY A N 1
ATOM 518 C CA . GLY A 1 83 ? -1.488 6.733 0.026 1.00 63.69 83 GLY A CA 1
ATOM 519 C C . GLY A 1 83 ? -2.560 5.734 0.443 1.00 63.69 83 GLY A C 1
ATOM 520 O O . GLY A 1 83 ? -3.213 5.072 -0.366 1.00 63.69 83 GLY A O 1
ATOM 521 N N . SER A 1 84 ? -2.730 5.588 1.752 1.00 67.44 84 SER A N 1
ATOM 522 C CA . SER A 1 84 ? -3.859 4.841 2.306 1.00 67.44 84 SER A CA 1
ATOM 523 C C . SER A 1 84 ? -4.369 5.467 3.584 1.00 67.44 84 SER A C 1
ATOM 525 O O . SER A 1 84 ? -3.608 6.073 4.337 1.00 67.44 84 SER A O 1
ATOM 527 N N . VAL A 1 85 ? -5.665 5.306 3.841 1.00 69.81 85 VAL A N 1
ATOM 528 C CA . VAL A 1 85 ? -6.308 5.854 5.035 1.00 69.81 85 VAL A CA 1
ATOM 529 C C . VAL A 1 85 ? -7.205 4.799 5.680 1.00 69.81 85 VAL A C 1
ATOM 531 O O . VAL A 1 85 ? -8.082 4.240 5.031 1.00 69.81 85 VAL A O 1
ATOM 534 N N . LEU A 1 86 ? -7.010 4.541 6.973 1.00 70.00 86 LEU A N 1
ATOM 535 C CA . LEU A 1 86 ? -7.907 3.759 7.823 1.00 70.00 86 LEU A CA 1
ATOM 536 C C . LEU A 1 86 ? -8.542 4.688 8.863 1.00 70.00 86 LEU A C 1
ATOM 538 O O . LEU A 1 86 ? -7.846 5.174 9.752 1.00 70.00 86 LEU A O 1
ATOM 542 N N . MET A 1 87 ? -9.854 4.910 8.780 1.00 72.56 87 MET A N 1
ATOM 543 C CA . MET A 1 87 ? -10.617 5.777 9.681 1.00 72.56 87 MET A CA 1
ATOM 544 C C . MET A 1 87 ? -11.767 5.030 10.350 1.00 72.56 87 MET A C 1
ATOM 546 O O . MET A 1 87 ? -12.616 4.458 9.667 1.00 72.56 87 MET A O 1
ATOM 550 N N . GLY A 1 88 ? -11.843 5.073 11.679 1.00 71.19 88 GLY A N 1
ATOM 551 C CA . GLY A 1 88 ? -12.930 4.440 12.430 1.00 71.19 88 GLY A CA 1
ATOM 552 C C . GLY A 1 88 ? -12.930 4.769 13.912 1.00 71.19 88 GLY A C 1
ATOM 553 O O . GLY A 1 88 ? -12.090 5.513 14.395 1.00 71.19 88 GLY A O 1
ATOM 554 N N . THR A 1 89 ? -13.880 4.218 14.657 1.00 82.12 89 THR A N 1
ATOM 555 C CA . THR A 1 89 ? -14.006 4.423 16.107 1.00 82.12 89 THR A CA 1
ATOM 556 C C . THR A 1 89 ? -14.290 3.105 16.829 1.00 82.12 89 THR A C 1
ATOM 558 O O . THR A 1 89 ? -15.452 2.733 17.004 1.00 82.12 89 THR A O 1
ATOM 561 N N . PRO A 1 90 ? -13.253 2.364 17.271 1.00 82.62 90 PRO A N 1
ATOM 562 C CA . PRO A 1 90 ? -11.814 2.621 17.097 1.00 82.62 90 PRO A CA 1
ATOM 563 C C . PRO A 1 90 ? -11.293 2.299 15.682 1.00 82.62 90 PRO A C 1
ATOM 565 O O . PRO A 1 90 ? -11.962 1.622 14.902 1.00 82.62 90 PRO A O 1
ATOM 568 N N . ALA A 1 91 ? -10.071 2.735 15.371 1.00 80.50 91 ALA A N 1
ATOM 569 C CA . ALA A 1 91 ? -9.334 2.295 14.185 1.00 80.50 91 ALA A CA 1
ATOM 570 C C . ALA A 1 91 ? -8.230 1.310 14.587 1.00 80.50 91 ALA A C 1
ATOM 572 O O . ALA A 1 91 ? -7.438 1.576 15.493 1.00 80.50 91 ALA A O 1
ATOM 573 N N . THR A 1 92 ? -8.176 0.147 13.945 1.00 83.38 92 THR A N 1
ATOM 574 C CA . THR A 1 92 ? -7.238 -0.924 14.296 1.00 83.38 92 THR A CA 1
ATOM 575 C C . THR A 1 92 ? -6.577 -1.506 13.054 1.00 83.38 92 THR A C 1
ATOM 577 O O . THR A 1 92 ? -7.227 -2.117 12.211 1.00 83.38 92 THR A O 1
ATOM 580 N N . LEU A 1 93 ? -5.259 -1.364 12.979 1.00 82.88 93 LEU A N 1
ATOM 581 C CA . LEU A 1 93 ? -4.406 -1.969 11.971 1.00 82.88 93 LEU A CA 1
ATOM 582 C C . LEU A 1 93 ? -3.566 -3.077 12.615 1.00 82.88 93 LEU A C 1
ATOM 584 O O . LEU A 1 93 ? -2.546 -2.823 13.255 1.00 82.88 93 LEU A O 1
ATOM 588 N N . SER A 1 94 ? -3.984 -4.325 12.442 1.00 86.06 94 SER A N 1
ATOM 589 C CA . SER A 1 94 ? -3.202 -5.500 12.844 1.00 86.06 94 SER A CA 1
ATOM 590 C C . SER A 1 94 ? -2.565 -6.228 11.657 1.00 86.06 94 SER A C 1
ATOM 592 O O . SER A 1 94 ? -1.902 -7.240 11.852 1.00 86.06 94 SER A O 1
ATOM 594 N N . ALA A 1 95 ? -2.772 -5.717 10.444 1.00 82.56 95 ALA A N 1
ATOM 595 C CA . ALA A 1 95 ? -2.267 -6.261 9.191 1.00 82.56 95 ALA A CA 1
ATOM 596 C C . ALA A 1 95 ? -0.822 -5.861 8.872 1.00 82.56 95 ALA A C 1
ATOM 598 O O . ALA A 1 95 ? -0.313 -4.859 9.378 1.00 82.56 95 ALA A O 1
ATOM 599 N N . SER A 1 96 ? -0.198 -6.602 7.954 1.00 84.50 96 SER A N 1
ATOM 600 C CA . SER A 1 96 ? 1.018 -6.159 7.268 1.00 84.50 96 SER A CA 1
ATOM 601 C C . SER A 1 96 ? 0.657 -5.281 6.066 1.00 84.50 96 SER A C 1
ATOM 603 O O . SER A 1 96 ? -0.024 -5.750 5.152 1.00 84.50 96 SER A O 1
ATOM 605 N N . VAL A 1 97 ? 1.114 -4.032 6.049 1.00 81.69 97 VAL A N 1
ATOM 606 C CA . VAL A 1 97 ? 0.928 -3.102 4.926 1.00 81.69 97 VAL A CA 1
ATOM 607 C C . VAL A 1 97 ? 2.275 -2.843 4.272 1.00 81.69 97 VAL A C 1
ATOM 609 O O . VAL A 1 97 ? 3.209 -2.388 4.930 1.00 81.69 97 VAL A O 1
ATOM 612 N N . THR A 1 98 ? 2.364 -3.111 2.977 1.00 85.00 98 THR A N 1
ATOM 613 C CA . THR A 1 98 ? 3.515 -2.783 2.142 1.00 85.00 98 THR A CA 1
ATOM 614 C C . THR A 1 98 ? 3.049 -1.855 1.036 1.00 85.00 98 THR A C 1
ATOM 616 O O . THR A 1 98 ? 2.242 -2.245 0.201 1.00 85.00 98 THR A O 1
ATOM 619 N N . ALA A 1 99 ? 3.562 -0.632 1.050 1.00 82.88 99 ALA A N 1
ATOM 620 C CA . ALA A 1 99 ? 3.361 0.357 0.009 1.00 82.88 99 ALA A CA 1
ATOM 621 C C . ALA A 1 99 ? 4.714 0.663 -0.627 1.00 82.88 99 ALA A C 1
ATOM 623 O O . ALA A 1 99 ? 5.652 1.063 0.072 1.00 82.88 99 ALA A O 1
ATOM 624 N N . SER A 1 100 ? 4.832 0.457 -1.933 1.00 83.19 100 SER A N 1
ATOM 625 C CA . SER A 1 100 ? 6.073 0.715 -2.644 1.00 83.19 100 SER A CA 1
ATOM 626 C C . SER A 1 100 ? 5.860 1.492 -3.931 1.00 83.19 100 SER A C 1
ATOM 628 O O . SER A 1 100 ? 4.877 1.294 -4.641 1.00 83.19 100 SER A O 1
ATOM 630 N N . GLY A 1 101 ? 6.793 2.394 -4.219 1.00 82.00 101 GLY A N 1
ATOM 631 C CA . GLY A 1 101 ? 6.923 2.974 -5.544 1.00 82.00 101 GLY A CA 1
ATOM 632 C C . GLY A 1 101 ? 7.694 2.037 -6.472 1.00 82.00 101 GLY A C 1
ATOM 633 O O . GLY A 1 101 ? 8.526 1.238 -6.033 1.00 82.00 101 GLY A O 1
ATOM 634 N N . GLY A 1 102 ? 7.431 2.143 -7.767 1.00 83.12 102 GLY A N 1
ATOM 635 C CA . GLY A 1 102 ? 8.005 1.280 -8.784 1.00 83.12 102 GLY A CA 1
ATOM 636 C C . GLY A 1 102 ? 9.494 1.507 -9.005 1.00 83.12 102 GLY A C 1
ATOM 637 O O . GLY A 1 102 ? 9.999 2.628 -8.937 1.00 83.12 102 GLY A O 1
ATOM 638 N N . SER A 1 103 ? 10.224 0.434 -9.287 1.00 82.44 103 SER A N 1
ATOM 639 C CA . SER A 1 103 ? 11.647 0.526 -9.641 1.00 82.44 103 SER A CA 1
ATOM 640 C C . SER A 1 103 ? 11.845 0.985 -11.085 1.00 82.44 103 SER A C 1
ATOM 642 O O . SER A 1 103 ? 10.999 0.706 -11.936 1.00 82.44 103 SER A O 1
ATOM 644 N N . SER A 1 104 ? 12.955 1.664 -11.396 1.00 80.38 104 SER A N 1
ATOM 645 C CA . SER A 1 104 ? 13.230 2.011 -12.785 1.00 80.38 104 SER A CA 1
ATOM 646 C C . SER A 1 104 ? 14.693 2.179 -13.204 1.00 80.38 104 SER A C 1
ATOM 648 O O . SER A 1 104 ? 15.597 2.246 -12.375 1.00 80.38 104 SER A O 1
ATOM 650 N N . GLY A 1 105 ? 14.925 2.264 -14.522 1.00 71.44 105 GLY A N 1
ATOM 651 C CA . GLY A 1 105 ? 16.232 2.583 -15.117 1.00 71.44 105 GLY A CA 1
ATOM 652 C C . GLY A 1 105 ? 16.657 4.058 -15.001 1.00 71.44 105 GLY A C 1
ATOM 653 O O . GLY A 1 105 ? 17.855 4.356 -15.107 1.00 71.44 105 GLY A O 1
ATOM 654 N N . ALA A 1 106 ? 15.704 4.964 -14.760 1.00 77.25 106 ALA A N 1
ATOM 655 C CA . ALA A 1 106 ? 15.929 6.394 -14.549 1.00 77.25 106 ALA A CA 1
ATOM 656 C C . ALA A 1 106 ? 15.646 6.752 -13.081 1.00 77.25 106 ALA A C 1
ATOM 658 O O . ALA A 1 106 ? 16.520 6.518 -12.249 1.00 77.25 106 ALA A O 1
ATOM 659 N N . ASP A 1 107 ? 14.436 7.222 -12.761 1.00 79.62 107 ASP A N 1
ATOM 660 C CA . ASP A 1 107 ? 14.032 7.638 -11.411 1.00 79.62 107 ASP A CA 1
ATOM 661 C C . ASP A 1 107 ? 13.002 6.672 -10.798 1.00 79.62 107 ASP A C 1
ATOM 663 O O . ASP A 1 107 ? 12.073 6.209 -11.471 1.00 79.62 107 ASP A O 1
ATOM 667 N N . GLY A 1 108 ? 13.147 6.351 -9.516 1.00 80.19 108 GLY A N 1
ATOM 668 C CA . GLY A 1 108 ? 12.202 5.483 -8.814 1.00 80.19 108 GLY A CA 1
ATOM 669 C C . GLY A 1 108 ? 10.864 6.174 -8.529 1.00 80.19 108 GLY A C 1
ATOM 670 O O . GLY A 1 108 ? 10.813 7.384 -8.326 1.00 80.19 108 GLY A O 1
ATOM 671 N N . GLY A 1 109 ? 9.778 5.403 -8.490 1.00 80.94 109 GLY A N 1
ATOM 672 C CA . GLY A 1 109 ? 8.439 5.899 -8.164 1.00 80.94 109 GLY A CA 1
ATOM 673 C C . GLY A 1 109 ? 8.258 6.214 -6.681 1.00 80.94 109 GLY A C 1
ATOM 674 O O . GLY A 1 109 ? 8.948 5.658 -5.827 1.00 80.94 109 GLY A O 1
ATOM 675 N N . SER A 1 110 ? 7.329 7.101 -6.345 1.00 81.00 110 SER A N 1
ATOM 676 C CA . SER A 1 110 ? 7.081 7.509 -4.956 1.00 81.00 110 SER A CA 1
ATOM 677 C C . SER A 1 110 ? 6.031 6.641 -4.265 1.00 81.00 110 SER A C 1
ATOM 679 O O . SER A 1 110 ? 5.115 6.138 -4.901 1.00 81.00 110 SER A O 1
ATOM 681 N N . ALA A 1 111 ? 6.123 6.499 -2.948 1.00 81.94 111 ALA A N 1
ATOM 682 C CA . ALA A 1 111 ? 5.041 5.960 -2.132 1.00 81.94 111 ALA A CA 1
ATOM 683 C C . ALA A 1 111 ? 4.597 7.013 -1.118 1.00 81.94 111 ALA A C 1
ATOM 685 O O . ALA A 1 111 ? 5.417 7.458 -0.321 1.00 81.94 111 ALA A O 1
ATOM 686 N N . ASP A 1 112 ? 3.325 7.397 -1.142 1.00 81.44 112 ASP A N 1
ATOM 687 C CA . ASP A 1 112 ? 2.724 8.332 -0.189 1.00 81.44 112 ASP A CA 1
ATOM 688 C C . ASP A 1 112 ? 2.405 7.659 1.162 1.00 81.44 112 ASP A C 1
ATOM 690 O O . ASP A 1 112 ? 2.613 6.462 1.379 1.00 81.44 112 ASP A O 1
ATOM 694 N N . ASP A 1 113 ? 1.917 8.462 2.106 1.00 77.94 113 ASP A N 1
ATOM 695 C CA . ASP A 1 113 ? 1.716 8.074 3.500 1.00 77.94 113 ASP A CA 1
ATOM 696 C C . ASP A 1 113 ? 0.631 7.002 3.709 1.00 77.94 113 ASP A C 1
ATOM 698 O O . ASP A 1 113 ? -0.386 6.932 3.015 1.00 77.94 113 ASP A O 1
ATOM 702 N N . VAL A 1 114 ? 0.814 6.209 4.766 1.00 77.81 114 VAL A N 1
ATOM 703 C CA . VAL A 1 114 ? -0.218 5.329 5.332 1.00 77.81 114 VAL A CA 1
ATOM 704 C C . VAL A 1 114 ? -0.749 5.999 6.592 1.00 77.81 114 VAL A C 1
ATOM 706 O O . VAL A 1 114 ? 0.002 6.217 7.540 1.00 77.81 114 VAL A O 1
ATOM 709 N N . VAL A 1 115 ? -2.037 6.321 6.633 1.00 79.88 115 VAL A N 1
ATOM 710 C CA . VAL A 1 115 ? -2.666 7.039 7.747 1.00 79.88 115 VAL A CA 1
ATOM 711 C C . VAL A 1 115 ? -3.647 6.127 8.473 1.00 79.88 115 VAL A C 1
ATOM 713 O O . VAL A 1 115 ? -4.561 5.568 7.874 1.00 79.88 115 VAL A O 1
ATOM 716 N N . VAL A 1 116 ? -3.501 6.004 9.790 1.00 77.50 116 VAL A N 1
ATOM 717 C CA . VAL A 1 116 ? -4.466 5.336 10.671 1.00 77.50 116 VAL A CA 1
ATOM 718 C C . VAL A 1 116 ? -4.998 6.364 11.654 1.00 77.50 116 VAL A C 1
ATOM 720 O O . VAL A 1 116 ? -4.246 6.916 12.452 1.00 77.50 116 VAL A O 1
ATOM 723 N N . THR A 1 117 ? -6.296 6.634 11.613 1.00 80.38 117 THR A N 1
ATOM 724 C CA . THR A 1 117 ? -6.904 7.697 12.409 1.00 80.38 117 THR A CA 1
ATOM 725 C C . THR A 1 117 ? -8.239 7.277 13.006 1.00 80.38 117 THR A C 1
ATOM 727 O O . THR A 1 117 ? -8.958 6.450 12.451 1.00 80.38 117 THR A O 1
ATOM 730 N N . SER A 1 118 ? -8.584 7.839 14.162 1.00 75.94 118 SER A N 1
ATOM 731 C CA . SER A 1 118 ? -9.816 7.503 14.868 1.00 75.94 118 SER A CA 1
ATOM 732 C C . SER A 1 118 ? -10.544 8.732 15.399 1.00 75.94 118 SER A C 1
ATOM 734 O O . SER A 1 118 ? -9.939 9.605 16.029 1.00 75.94 118 SER A O 1
ATOM 736 N N . PHE A 1 119 ? -11.868 8.770 15.207 1.00 73.75 119 PHE A N 1
ATOM 737 C CA . PHE A 1 119 ? -12.738 9.882 15.615 1.00 73.75 119 PHE A CA 1
ATOM 738 C C . PHE A 1 119 ? -13.148 9.778 17.095 1.00 73.75 119 PHE A C 1
ATOM 740 O O . PHE A 1 119 ? -14.241 9.341 17.438 1.00 73.75 119 PHE A O 1
ATOM 747 N N . GLY A 1 120 ? -12.268 10.169 18.014 1.00 68.50 120 GLY A N 1
ATOM 748 C CA . GLY A 1 120 ? -12.595 10.174 19.451 1.00 68.50 120 GLY A CA 1
ATOM 749 C C . GLY A 1 120 ? -12.505 8.804 20.140 1.00 68.50 120 GLY A C 1
ATOM 750 O O . GLY A 1 120 ? -12.937 8.663 21.281 1.00 68.50 120 GLY A O 1
ATOM 751 N N . GLY A 1 121 ? -11.913 7.809 19.473 1.00 70.38 121 GLY A N 1
ATOM 752 C CA . GLY A 1 121 ? -11.443 6.552 20.069 1.00 70.38 121 GLY A CA 1
ATOM 753 C C . GLY A 1 121 ? -9.935 6.350 19.869 1.00 70.38 121 GLY A C 1
ATOM 754 O O . GLY A 1 121 ? -9.271 7.189 19.258 1.00 70.38 121 GLY A O 1
ATOM 755 N N . SER A 1 122 ? -9.387 5.221 20.315 1.00 78.75 122 SER A N 1
ATOM 756 C CA . SER A 1 122 ? -7.980 4.870 20.078 1.00 78.75 122 SER A CA 1
ATOM 757 C C . SER A 1 122 ? -7.720 4.428 18.633 1.00 78.75 122 SER A C 1
ATOM 759 O O . SER A 1 122 ? -8.493 3.647 18.075 1.00 78.75 122 SER A O 1
ATOM 761 N N . SER A 1 123 ? -6.588 4.856 18.077 1.00 80.19 123 SER A N 1
ATOM 762 C CA . SER A 1 123 ? -5.961 4.236 16.907 1.00 80.19 123 SER A CA 1
ATOM 763 C C . SER A 1 123 ? -4.929 3.221 17.382 1.00 80.19 123 SER A C 1
ATOM 765 O O . SER A 1 123 ? -4.164 3.484 18.308 1.00 80.19 123 SER A O 1
ATOM 767 N N . THR A 1 124 ? -4.902 2.028 16.808 1.00 83.81 124 THR A N 1
ATOM 768 C CA . THR A 1 124 ? -3.965 0.986 17.244 1.00 83.81 124 THR A CA 1
ATOM 769 C C . THR A 1 124 ? -3.313 0.338 16.042 1.00 83.81 124 THR A C 1
ATOM 771 O O . THR A 1 124 ? -4.010 -0.128 15.147 1.00 83.81 124 THR A O 1
ATOM 774 N N . VAL A 1 125 ? -1.980 0.290 16.045 1.00 82.94 125 VAL A N 1
ATOM 775 C CA . VAL A 1 125 ? -1.183 -0.426 15.048 1.00 82.94 125 VAL A CA 1
ATOM 776 C C . VAL A 1 125 ? -0.387 -1.510 15.765 1.00 82.94 125 VAL A C 1
ATOM 778 O O . VAL A 1 125 ? 0.462 -1.204 16.598 1.00 82.94 125 VAL A O 1
ATOM 781 N N . THR A 1 126 ? -0.686 -2.774 15.476 1.00 87.50 126 THR A N 1
ATOM 782 C CA . THR A 1 126 ? 0.065 -3.938 15.991 1.00 87.50 126 THR A CA 1
ATOM 783 C C . THR A 1 126 ? 0.729 -4.749 14.885 1.00 87.50 126 THR A C 1
ATOM 785 O O . THR A 1 126 ? 1.527 -5.633 15.182 1.00 87.50 126 THR A O 1
ATOM 788 N N . GLY A 1 127 ? 0.374 -4.486 13.625 1.00 82.12 127 GLY A N 1
ATOM 789 C CA . GLY A 1 127 ? 1.023 -5.077 12.460 1.00 82.12 127 GLY A CA 1
ATOM 790 C C . GLY A 1 127 ? 2.267 -4.301 12.022 1.00 82.12 127 GLY A C 1
ATOM 791 O O . GLY A 1 127 ? 2.708 -3.361 12.684 1.00 82.12 127 GLY A O 1
ATOM 792 N N . THR A 1 128 ? 2.838 -4.695 10.888 1.00 85.88 128 THR A N 1
ATOM 793 C CA . THR A 1 128 ? 4.007 -4.037 10.290 1.00 85.88 128 THR A CA 1
ATOM 794 C C . THR A 1 128 ? 3.579 -3.142 9.137 1.00 85.88 128 THR A C 1
ATOM 796 O O . THR A 1 128 ? 2.866 -3.598 8.247 1.00 85.88 128 THR A O 1
ATOM 799 N N . VAL A 1 129 ? 4.056 -1.900 9.108 1.00 83.62 129 VAL A N 1
ATOM 800 C CA . VAL A 1 129 ? 3.867 -1.002 7.962 1.00 83.62 129 VAL A CA 1
ATOM 801 C C . VAL A 1 129 ? 5.223 -0.695 7.353 1.00 83.62 129 VAL A C 1
ATOM 803 O O . VAL A 1 129 ? 6.145 -0.266 8.046 1.00 83.62 129 VAL A O 1
ATOM 806 N N . THR A 1 130 ? 5.341 -0.923 6.054 1.00 86.31 130 THR A N 1
ATOM 807 C CA . THR A 1 130 ? 6.527 -0.628 5.260 1.00 86.31 130 THR A CA 1
ATOM 808 C C . THR A 1 130 ? 6.110 0.276 4.113 1.00 86.31 130 THR A C 1
ATOM 810 O O . THR A 1 130 ? 5.290 -0.114 3.288 1.00 86.31 130 THR A O 1
ATOM 813 N N . VAL A 1 131 ? 6.674 1.481 4.081 1.00 83.50 131 VAL A N 1
ATOM 814 C CA . VAL A 1 131 ? 6.511 2.440 2.986 1.00 83.50 131 VAL A CA 1
ATOM 815 C C . VAL A 1 131 ? 7.886 2.657 2.382 1.00 83.50 131 VAL A C 1
ATOM 817 O O . VAL A 1 131 ? 8.851 2.905 3.108 1.00 83.50 131 VAL A O 1
ATOM 820 N N . THR A 1 132 ? 8.032 2.468 1.077 1.00 85.75 132 THR A N 1
ATOM 821 C CA . THR A 1 132 ? 9.346 2.507 0.426 1.00 85.75 132 THR A CA 1
ATOM 822 C C . THR A 1 132 ? 9.237 3.144 -0.950 1.00 85.75 132 THR A C 1
ATOM 824 O O . THR A 1 132 ? 8.402 2.758 -1.757 1.00 85.75 132 THR A O 1
ATOM 827 N N . GLY A 1 133 ? 10.087 4.127 -1.231 1.00 82.62 133 GLY A N 1
ATOM 828 C CA . GLY A 1 133 ? 10.216 4.659 -2.581 1.00 82.62 133 GLY A CA 1
ATOM 829 C C . GLY A 1 133 ? 10.899 3.651 -3.503 1.00 82.62 133 GLY A C 1
ATOM 830 O O . GLY A 1 133 ? 11.712 2.836 -3.062 1.00 82.62 133 GLY A O 1
ATOM 831 N N . GLY A 1 134 ? 10.581 3.712 -4.786 1.00 83.56 134 GLY A N 1
ATOM 832 C CA . GLY A 1 134 ? 11.202 2.891 -5.810 1.00 83.56 134 GLY A CA 1
ATOM 833 C C . GLY A 1 134 ? 12.686 3.201 -5.981 1.00 83.56 134 GLY A C 1
ATOM 834 O O . GLY A 1 134 ? 13.141 4.326 -5.760 1.00 83.56 134 GLY A O 1
ATOM 835 N N . ALA A 1 135 ? 13.458 2.200 -6.396 1.00 82.50 135 ALA A N 1
ATOM 836 C CA . ALA A 1 135 ? 14.866 2.383 -6.732 1.00 82.50 135 ALA A CA 1
ATOM 837 C C . ALA A 1 135 ? 15.013 2.982 -8.140 1.00 82.50 135 ALA A C 1
ATOM 839 O O . ALA A 1 135 ? 14.393 2.479 -9.078 1.00 82.50 135 ALA A O 1
ATOM 840 N N . GLY A 1 136 ? 15.835 4.025 -8.279 1.00 74.38 136 GLY A N 1
ATOM 841 C CA . GLY A 1 136 ? 16.266 4.556 -9.578 1.00 74.38 136 GLY A CA 1
ATOM 842 C C . GLY A 1 136 ? 17.519 3.845 -10.100 1.00 74.38 136 GLY A C 1
ATOM 843 O O . GLY A 1 136 ? 18.248 3.205 -9.338 1.00 74.38 136 GLY A O 1
ATOM 844 N N . GLY A 1 137 ? 17.775 3.955 -11.403 1.00 71.19 137 GLY A N 1
ATOM 845 C CA . GLY A 1 137 ? 18.835 3.218 -12.089 1.00 71.19 137 GLY A CA 1
ATOM 846 C C . GLY A 1 137 ? 20.113 4.035 -12.262 1.00 71.19 137 GLY A C 1
ATOM 847 O O . GLY A 1 137 ? 21.083 3.865 -11.525 1.00 71.19 137 GLY A O 1
ATOM 848 N N . THR A 1 138 ? 20.146 4.884 -13.292 1.00 62.28 138 THR A N 1
ATOM 849 C CA . THR A 1 138 ? 21.379 5.546 -13.769 1.00 62.28 138 THR A CA 1
ATOM 850 C C . THR A 1 138 ? 21.453 7.047 -13.464 1.00 62.28 138 THR A C 1
ATOM 852 O O . THR A 1 138 ? 22.556 7.585 -13.343 1.00 62.28 138 THR A O 1
ATOM 855 N N . THR A 1 139 ? 20.312 7.710 -13.252 1.00 58.22 139 THR A N 1
ATOM 856 C CA . THR A 1 139 ? 20.193 9.026 -12.601 1.00 58.22 139 THR A CA 1
ATOM 857 C C . THR A 1 139 ? 19.671 8.778 -11.184 1.00 58.22 139 THR A C 1
ATOM 859 O O . THR A 1 139 ? 18.578 8.257 -11.033 1.00 58.22 139 THR A O 1
ATOM 862 N N . PRO A 1 140 ? 20.442 9.029 -10.112 1.00 57.81 140 PRO A N 1
ATOM 863 C CA . PRO A 1 140 ? 20.245 8.340 -8.836 1.00 57.81 140 PRO A CA 1
ATOM 864 C C . PRO A 1 140 ? 19.194 9.035 -7.965 1.00 57.81 140 PRO A C 1
ATOM 866 O O . PRO A 1 140 ? 19.487 9.478 -6.854 1.00 57.81 140 PRO A O 1
ATOM 869 N N . GLN A 1 141 ? 17.974 9.175 -8.468 1.00 71.88 141 GLN A N 1
ATOM 870 C CA . GLN A 1 141 ? 16.854 9.642 -7.667 1.00 71.88 141 GLN A CA 1
ATOM 871 C C . GLN A 1 141 ? 15.969 8.441 -7.368 1.00 71.88 141 GLN A C 1
ATOM 873 O O . GLN A 1 141 ? 15.148 8.009 -8.172 1.00 71.88 141 GLN A O 1
ATOM 878 N N . ASN A 1 142 ? 16.190 7.866 -6.186 1.00 79.56 142 ASN A N 1
ATOM 879 C CA . ASN A 1 142 ? 15.193 6.991 -5.591 1.00 79.56 142 ASN A CA 1
ATOM 880 C C . ASN A 1 142 ? 13.915 7.802 -5.377 1.00 79.56 142 ASN A C 1
ATOM 882 O O . ASN A 1 142 ? 13.981 8.987 -5.031 1.00 79.56 142 ASN A O 1
ATOM 886 N N . GLY A 1 143 ? 12.771 7.153 -5.547 1.00 75.06 143 GLY A N 1
ATOM 887 C CA . GLY A 1 143 ? 11.496 7.772 -5.244 1.00 75.06 143 GLY A CA 1
ATOM 888 C C . GLY A 1 143 ? 11.370 8.085 -3.758 1.00 75.06 143 GLY A C 1
ATOM 889 O O . GLY A 1 143 ? 12.084 7.538 -2.908 1.00 75.06 143 GLY A O 1
ATOM 890 N N . SER A 1 144 ? 10.457 8.991 -3.424 1.00 81.56 144 SER A N 1
ATOM 891 C CA . SER A 1 144 ? 10.214 9.346 -2.030 1.00 81.56 144 SER A CA 1
ATOM 892 C C . SER A 1 144 ? 9.445 8.239 -1.315 1.00 81.56 144 SER A C 1
ATOM 894 O O . SER A 1 144 ? 8.515 7.660 -1.871 1.00 81.56 144 SER A O 1
ATOM 896 N N . ALA A 1 145 ? 9.813 7.977 -0.062 1.00 84.00 145 ALA A N 1
ATOM 897 C CA . ALA A 1 145 ? 9.011 7.173 0.848 1.00 84.00 145 ALA A CA 1
ATOM 898 C C . ALA A 1 145 ? 8.232 8.100 1.785 1.00 84.00 145 ALA A C 1
ATOM 900 O O . ALA A 1 145 ? 8.820 8.972 2.430 1.00 84.00 145 ALA A O 1
ATOM 901 N N . GLY A 1 146 ? 6.926 7.887 1.867 1.00 78.25 146 GLY A N 1
ATOM 902 C CA . GLY A 1 146 ? 6.058 8.452 2.880 1.00 78.25 146 GLY A CA 1
ATOM 903 C C . GLY A 1 146 ? 6.282 7.802 4.243 1.00 78.25 146 GLY A C 1
ATOM 904 O O . GLY A 1 146 ? 7.192 6.997 4.458 1.00 78.25 146 GLY A O 1
ATOM 905 N N . ALA A 1 147 ? 5.427 8.153 5.187 1.00 79.06 147 ALA A N 1
ATOM 906 C CA . ALA A 1 147 ? 5.465 7.693 6.561 1.00 79.06 147 ALA A CA 1
ATOM 907 C C . ALA A 1 147 ? 4.161 6.998 6.962 1.00 79.06 147 ALA A C 1
ATOM 909 O O . ALA A 1 147 ? 3.088 7.235 6.409 1.00 79.06 147 ALA A O 1
ATOM 910 N N . LEU A 1 148 ? 4.253 6.174 8.006 1.00 78.75 148 LEU A N 1
ATOM 911 C CA . LEU A 1 148 ? 3.084 5.790 8.784 1.00 78.75 148 LEU A CA 1
ATOM 912 C C . LEU A 1 148 ? 2.707 6.955 9.709 1.00 78.75 148 LEU A C 1
ATOM 914 O O . LEU A 1 148 ? 3.498 7.339 10.574 1.00 78.75 148 LEU A O 1
ATOM 918 N N . ARG A 1 149 ? 1.488 7.475 9.573 1.00 80.81 149 ARG A N 1
ATOM 919 C CA . ARG A 1 149 ? 0.891 8.438 10.506 1.00 80.81 149 ARG A CA 1
ATOM 920 C C . ARG A 1 149 ? -0.197 7.751 11.319 1.00 80.81 149 ARG A C 1
ATOM 922 O O . ARG A 1 149 ? -1.078 7.104 10.759 1.00 80.81 149 ARG A O 1
ATOM 929 N N . VAL A 1 150 ? -0.131 7.884 12.641 1.00 75.44 150 VAL A N 1
ATOM 930 C CA . VAL A 1 150 ? -1.132 7.331 13.562 1.00 75.44 150 VAL A CA 1
ATOM 931 C C . VAL A 1 150 ? -1.689 8.469 14.399 1.00 75.44 150 VAL A C 1
ATOM 933 O O . VAL A 1 150 ? -1.016 8.962 15.302 1.00 75.44 150 VAL A O 1
ATOM 936 N N . ASP A 1 151 ? -2.917 8.872 14.095 1.00 76.62 151 ASP A N 1
ATOM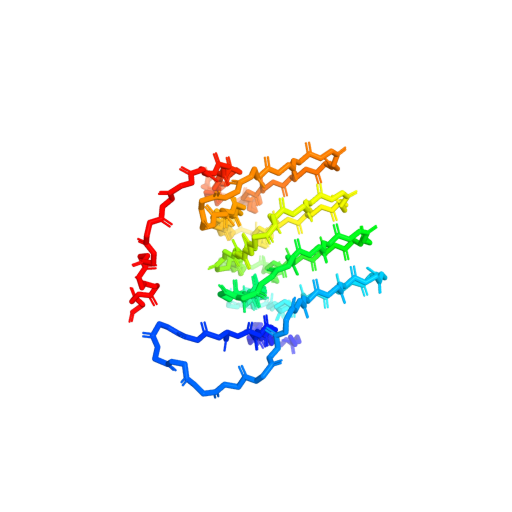 937 C CA . ASP A 1 151 ? -3.570 10.020 14.716 1.00 76.62 151 ASP A CA 1
ATOM 938 C C . ASP A 1 151 ? -4.720 9.595 15.628 1.00 76.62 151 ASP A C 1
ATOM 940 O O . ASP A 1 151 ? -5.386 8.579 15.415 1.00 76.62 151 ASP A O 1
ATOM 944 N N . PHE A 1 152 ? -4.989 10.419 16.639 1.00 67.25 152 PHE A N 1
ATOM 945 C CA . PHE A 1 152 ? -6.054 10.213 17.616 1.00 67.25 152 PHE A CA 1
ATOM 946 C C . PHE A 1 152 ? -6.907 11.476 17.713 1.00 67.25 152 PHE A C 1
ATOM 948 O O . PHE A 1 152 ? -6.375 12.569 17.887 1.00 67.25 152 PHE A O 1
ATOM 955 N N . GLY A 1 153 ? -8.232 11.332 17.659 1.00 54.53 153 GLY A N 1
ATOM 956 C CA . GLY A 1 153 ? -9.146 12.424 17.999 1.00 54.53 153 GLY A CA 1
ATOM 957 C C . GLY A 1 153 ? -9.264 13.534 16.953 1.00 54.53 153 GLY A C 1
ATOM 958 O O . GLY A 1 153 ? -9.730 14.619 17.292 1.00 54.53 153 GLY A O 1
ATOM 959 N N . SER A 1 154 ? -8.878 13.295 15.698 1.00 54.19 154 SER A N 1
ATOM 960 C CA . SER A 1 154 ? -9.113 14.262 14.626 1.00 54.19 154 SER A CA 1
ATOM 961 C C . SER A 1 154 ? -10.599 14.275 14.267 1.00 54.19 154 SER A C 1
ATOM 963 O O . SER A 1 154 ? -11.221 13.242 14.050 1.00 54.19 154 SER A O 1
ATOM 965 N N . THR A 1 155 ? -11.207 15.456 14.231 1.00 49.91 155 THR A N 1
ATOM 966 C CA . THR A 1 155 ? -12.504 15.673 13.583 1.00 49.91 155 THR A CA 1
ATOM 967 C C . THR A 1 155 ? -12.267 15.716 12.079 1.00 49.91 155 THR A C 1
ATOM 969 O O . THR A 1 155 ? -11.484 16.554 11.649 1.00 49.91 155 THR A O 1
ATOM 972 N N . CYS A 1 156 ? -12.911 14.819 11.319 1.00 46.62 156 CYS A N 1
ATOM 973 C CA . CYS A 1 156 ? -13.055 14.810 9.851 1.00 46.62 156 CYS A CA 1
ATOM 974 C C . CYS A 1 156 ? -12.206 15.874 9.118 1.00 46.62 156 CYS A C 1
ATOM 976 O O . CYS A 1 156 ? -12.679 16.990 8.910 1.00 46.62 156 CYS A O 1
ATOM 978 N N . ILE A 1 157 ? -10.969 15.550 8.726 1.00 45.16 157 ILE A N 1
ATOM 979 C CA . ILE A 1 157 ? -10.255 16.363 7.733 1.00 45.16 157 ILE A CA 1
ATOM 980 C C . ILE A 1 157 ? -10.582 15.721 6.393 1.00 45.16 157 ILE A C 1
ATOM 982 O O . ILE A 1 157 ? -10.159 14.598 6.127 1.00 45.16 157 ILE A O 1
ATOM 986 N N . GLY A 1 158 ? -11.429 16.390 5.611 1.00 41.00 158 GLY A N 1
ATOM 987 C CA . GLY A 1 158 ? -11.724 15.971 4.249 1.00 41.00 158 GLY A CA 1
ATOM 988 C C . GLY A 1 158 ? -10.417 15.779 3.490 1.00 41.00 158 GLY A C 1
ATOM 989 O O . GLY A 1 158 ? -9.564 16.665 3.482 1.00 41.00 158 GLY A O 1
ATOM 990 N N . SER A 1 159 ? -10.246 14.600 2.901 1.00 33.88 159 SER A N 1
ATOM 991 C CA . SER A 1 159 ? -9.218 14.354 1.899 1.00 33.88 159 SER A CA 1
ATOM 992 C C . SER A 1 159 ? -9.661 15.059 0.616 1.00 33.88 159 SER A C 1
ATOM 994 O O . SER A 1 159 ? -10.179 14.423 -0.297 1.00 33.88 159 SER A O 1
ATOM 996 N N . ASP A 1 160 ? -9.546 16.386 0.586 1.00 29.69 160 ASP A N 1
ATOM 997 C CA . ASP A 1 160 ? -9.637 17.131 -0.665 1.00 29.69 160 ASP A CA 1
ATOM 998 C C . ASP A 1 160 ? -8.342 16.840 -1.434 1.00 29.69 160 ASP A C 1
ATOM 1000 O O . ASP A 1 160 ? -7.268 17.336 -1.084 1.00 29.69 160 ASP A O 1
ATOM 1004 N N . ARG A 1 161 ? -8.447 15.952 -2.427 1.00 30.83 161 ARG A N 1
ATOM 1005 C CA . ARG A 1 161 ? -7.549 15.952 -3.583 1.00 30.83 161 ARG A CA 1
ATOM 1006 C C . ARG A 1 161 ? -7.965 17.070 -4.529 1.00 30.83 161 ARG A C 1
ATOM 1008 O O . ARG A 1 161 ? -9.189 17.202 -4.759 1.00 30.83 161 ARG A O 1
#